Protein AF-A0A960EVG6-F1 (afdb_monomer_lite)

Sequence (74 aa):
MSAFPYADRFPVNRTLPEKGRPRDEIIAEMRMIAQEEDQAWEGGRVSGTMYCGDHDHYAFMNEVFGLYAHVNIL

pLDDT: mean 94.96, std 6.05, range [59.47, 98.44]

Secondary structure (DSSP, 8-state):
--S-TTTTTS---SS--SSPPPHHHHHHHHHHHHHHHHHHHHTS-STTS-SS--HHHHHHHHHHHHHHTT----

Radius of gyration: 16.34 Å; chains: 1; bounding box: 38×34×38 Å

Structure (mmCIF, N/CA/C/O backbone):
data_AF-A0A960EVG6-F1
#
_entry.id   AF-A0A960EVG6-F1
#
loop_
_atom_site.group_PDB
_atom_site.id
_atom_site.type_symbol
_atom_site.label_atom_id
_atom_site.label_alt_id
_atom_site.label_comp_id
_atom_site.label_asym_id
_atom_site.label_entity_id
_atom_site.label_seq_id
_atom_site.pdbx_PDB_ins_code
_atom_site.Cartn_x
_atom_site.Cartn_y
_atom_site.Cartn_z
_atom_site.occupancy
_atom_site.B_iso_or_equiv
_atom_site.auth_seq_id
_atom_site.auth_comp_id
_atom_site.auth_asym_id
_atom_site.auth_atom_id
_atom_site.pdbx_PDB_model_num
ATOM 1 N N . MET A 1 1 ? -9.317 20.513 -2.319 1.00 67.81 1 MET A N 1
ATOM 2 C CA . MET A 1 1 ? -9.540 19.104 -1.930 1.00 67.81 1 MET A CA 1
ATOM 3 C C . MET A 1 1 ? -9.420 19.006 -0.421 1.00 67.81 1 MET A C 1
ATOM 5 O O . MET A 1 1 ? -8.604 19.729 0.140 1.00 67.81 1 MET A O 1
ATOM 9 N N . SER A 1 2 ? -10.255 18.190 0.226 1.00 87.25 2 SER A N 1
ATOM 10 C CA . SER A 1 2 ? -10.085 17.880 1.652 1.00 87.25 2 SER A CA 1
ATOM 11 C C . SER A 1 2 ? -8.746 17.169 1.862 1.00 87.25 2 SER A C 1
ATOM 13 O O . SER A 1 2 ? -8.352 16.370 1.016 1.00 87.25 2 SER A O 1
ATOM 15 N N . ALA A 1 3 ? -8.073 17.428 2.985 1.00 93.44 3 ALA A N 1
ATOM 16 C CA . ALA A 1 3 ? -6.896 16.656 3.390 1.00 93.44 3 ALA A CA 1
ATOM 17 C C . ALA A 1 3 ? -7.247 15.200 3.763 1.00 93.44 3 ALA A C 1
ATOM 19 O O . ALA A 1 3 ? -6.363 14.356 3.844 1.00 93.44 3 ALA A O 1
ATOM 20 N N . PHE A 1 4 ? -8.536 14.906 3.969 1.00 95.00 4 PHE A N 1
ATOM 21 C CA . PHE A 1 4 ? -9.047 13.584 4.325 1.00 95.00 4 PHE A CA 1
ATOM 22 C C . PHE A 1 4 ? -10.111 13.133 3.308 1.00 95.00 4 PHE A C 1
ATOM 24 O O . PHE A 1 4 ? -11.303 13.166 3.618 1.00 95.00 4 PHE A O 1
ATOM 31 N N . PRO A 1 5 ? -9.721 12.750 2.077 1.00 95.88 5 PRO A N 1
ATOM 32 C CA . PRO A 1 5 ? -10.660 12.459 0.986 1.00 95.88 5 PRO A CA 1
ATOM 33 C C . PRO A 1 5 ? -11.548 11.224 1.221 1.00 95.88 5 PRO A C 1
ATOM 35 O O . PRO A 1 5 ? -12.568 11.076 0.553 1.00 95.88 5 PRO A O 1
ATOM 38 N N . TYR A 1 6 ? -11.203 10.368 2.188 1.00 96.88 6 TYR A N 1
ATOM 39 C CA . TYR A 1 6 ? -11.947 9.143 2.500 1.00 96.88 6 TYR A CA 1
ATOM 40 C C . TYR A 1 6 ? -12.693 9.176 3.842 1.00 96.88 6 TYR A C 1
ATOM 42 O O . TYR A 1 6 ? -13.361 8.203 4.186 1.00 96.88 6 TYR A O 1
ATOM 50 N N . ALA A 1 7 ? -12.606 10.273 4.606 1.00 95.75 7 ALA A N 1
ATOM 51 C CA . ALA A 1 7 ? -13.176 10.345 5.959 1.00 95.75 7 ALA A CA 1
ATOM 52 C C . ALA A 1 7 ? -14.707 10.193 5.998 1.00 95.75 7 ALA A C 1
ATOM 54 O O . ALA A 1 7 ? -15.243 9.744 7.006 1.00 95.75 7 ALA A O 1
ATOM 55 N N . ASP A 1 8 ? -15.392 10.523 4.900 1.00 95.50 8 ASP A N 1
ATOM 56 C CA . ASP A 1 8 ? -16.845 10.356 4.765 1.00 95.50 8 ASP A CA 1
ATOM 57 C C . ASP A 1 8 ? -17.240 8.967 4.226 1.00 95.50 8 ASP A C 1
ATOM 59 O O . ASP A 1 8 ? -18.421 8.631 4.169 1.00 95.50 8 ASP A O 1
ATOM 63 N N . ARG A 1 9 ? -16.260 8.157 3.805 1.00 95.06 9 ARG A N 1
ATOM 64 C CA . ARG A 1 9 ? -16.461 6.846 3.165 1.00 95.06 9 ARG A CA 1
ATOM 65 C C . ARG A 1 9 ? -16.079 5.679 4.067 1.00 95.06 9 ARG A C 1
ATOM 67 O O . ARG A 1 9 ? -16.672 4.610 3.942 1.00 95.06 9 ARG A O 1
ATOM 74 N N . PHE A 1 10 ? -15.124 5.882 4.973 1.00 95.31 10 PHE A N 1
ATOM 75 C CA . PHE A 1 10 ? -14.639 4.852 5.887 1.00 95.31 10 PHE A CA 1
ATOM 76 C C . PHE A 1 10 ? -14.588 5.339 7.341 1.00 95.31 10 PHE A C 1
ATOM 78 O O . PHE A 1 10 ? -14.462 6.541 7.591 1.00 95.31 10 PHE A O 1
ATOM 85 N N . PRO A 1 11 ? -14.662 4.426 8.329 1.00 92.19 11 PRO A N 1
ATOM 86 C CA . PRO A 1 11 ? -14.614 4.798 9.737 1.00 92.19 11 PRO A CA 1
ATOM 87 C C . PRO A 1 11 ? -13.295 5.472 10.135 1.00 92.19 11 PRO A C 1
ATOM 89 O O . PRO A 1 11 ? -12.211 4.903 10.006 1.00 92.19 11 PRO A O 1
ATOM 92 N N . VAL A 1 12 ? -13.394 6.656 10.742 1.00 94.69 12 VAL A N 1
ATOM 93 C CA . VAL A 1 12 ? -12.252 7.316 11.385 1.00 94.69 12 VAL A CA 1
ATOM 94 C C . VAL A 1 12 ? -12.024 6.703 12.770 1.00 94.69 12 VAL A C 1
ATOM 96 O O . VAL A 1 12 ? -12.722 7.020 13.735 1.00 94.69 12 VAL A O 1
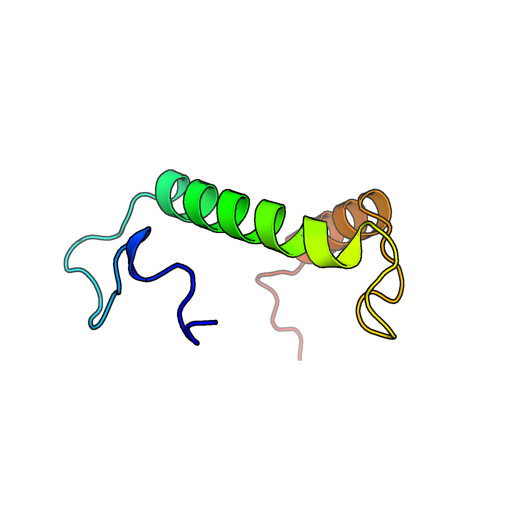ATOM 99 N N . ASN A 1 13 ? -11.022 5.831 12.882 1.00 94.38 13 ASN A N 1
ATOM 100 C CA . ASN A 1 13 ? -10.644 5.186 14.141 1.00 94.38 13 ASN A CA 1
ATOM 101 C C . ASN A 1 13 ? -9.834 6.155 15.024 1.00 94.38 13 ASN A C 1
ATOM 103 O O . ASN A 1 13 ? -8.622 6.282 14.868 1.00 94.38 13 ASN A O 1
ATOM 107 N N . ARG A 1 14 ? -10.499 6.858 15.953 1.00 96.44 14 ARG A N 1
ATOM 108 C CA . ARG A 1 14 ? -9.837 7.767 16.922 1.00 96.44 14 ARG A CA 1
ATOM 109 C C . ARG A 1 14 ? -9.251 7.051 18.1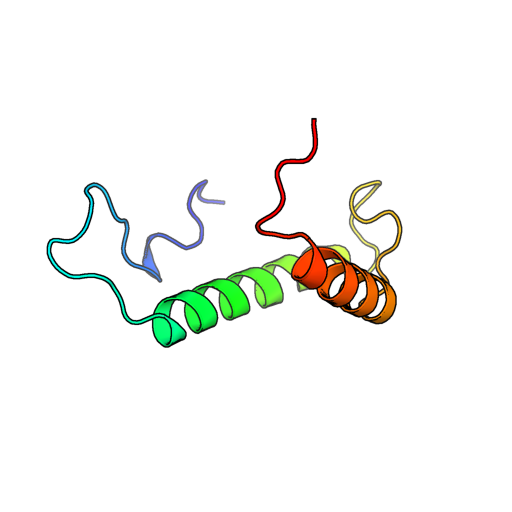41 1.00 96.44 14 ARG A C 1
ATOM 111 O O . ARG A 1 14 ? -8.440 7.621 18.863 1.00 96.44 14 ARG A O 1
ATOM 118 N N . THR A 1 15 ? -9.679 5.817 18.365 1.00 97.44 15 THR A N 1
ATOM 119 C CA . THR A 1 15 ? -9.189 4.903 19.397 1.00 97.44 15 THR A CA 1
ATOM 120 C C . THR A 1 15 ? -9.106 3.505 18.795 1.00 97.44 15 THR A C 1
ATOM 122 O O . THR A 1 15 ? -9.690 3.244 17.740 1.00 97.44 15 THR A O 1
ATOM 125 N N . LEU A 1 16 ? -8.405 2.590 19.465 1.00 96.44 16 LEU A N 1
ATOM 126 C CA . LEU A 1 16 ? -8.455 1.180 19.089 1.00 96.44 16 LEU A CA 1
ATOM 127 C C . LEU A 1 16 ? -9.891 0.656 19.296 1.00 96.44 16 LEU A C 1
ATOM 129 O O . LEU A 1 16 ? -10.472 0.928 20.352 1.00 96.44 16 LEU A O 1
ATOM 133 N N . PRO A 1 17 ? -10.484 -0.062 18.328 1.00 95.62 17 PRO A N 1
ATOM 134 C CA . PRO A 1 17 ? -11.790 -0.669 18.525 1.00 95.62 17 PRO A CA 1
ATOM 135 C C . PRO A 1 17 ? -11.703 -1.784 19.572 1.00 95.62 17 PRO A C 1
ATOM 137 O O . PRO A 1 17 ? -10.728 -2.533 19.620 1.00 95.62 17 PRO A O 1
ATOM 140 N N . GLU A 1 18 ? -12.748 -1.926 20.390 1.00 97.19 18 GLU A N 1
ATOM 141 C CA . GLU A 1 18 ? -12.816 -2.968 21.429 1.00 97.19 18 GLU A CA 1
ATOM 142 C C . GLU A 1 18 ? -12.734 -4.387 20.850 1.00 97.19 18 GLU A C 1
ATOM 144 O O . GLU A 1 18 ? -12.231 -5.307 21.493 1.00 97.19 18 GLU A O 1
ATOM 149 N N . LYS A 1 19 ? -13.231 -4.567 19.622 1.00 96.69 19 LYS A N 1
ATOM 150 C CA . LYS A 1 19 ? -13.147 -5.814 18.863 1.00 96.69 19 LYS A CA 1
ATOM 151 C C . LYS A 1 19 ? -12.325 -5.585 17.606 1.00 96.69 19 LYS A C 1
ATOM 153 O O . LYS A 1 19 ? -12.513 -4.590 16.908 1.00 96.69 19 LYS A O 1
ATOM 158 N N . GLY A 1 20 ? -11.444 -6.535 17.304 1.00 96.75 20 GLY A N 1
ATOM 159 C CA . GLY A 1 20 ? -10.686 -6.525 16.059 1.00 96.75 20 GLY A CA 1
ATOM 160 C C . GLY A 1 20 ? -11.622 -6.522 14.853 1.00 96.75 20 GLY A C 1
ATOM 161 O O . GLY A 1 20 ? -12.598 -7.274 14.816 1.00 96.75 20 GLY A O 1
ATOM 162 N N . ARG A 1 21 ? -11.317 -5.673 13.871 1.00 96.38 21 ARG A N 1
ATOM 163 C CA . ARG A 1 21 ? -12.032 -5.655 12.594 1.00 96.38 21 ARG A CA 1
ATOM 164 C C . ARG A 1 21 ? -11.739 -6.941 11.804 1.00 96.38 21 ARG A C 1
ATOM 166 O O . ARG A 1 21 ? -10.615 -7.453 11.889 1.00 96.38 21 ARG A O 1
ATOM 173 N N . PRO A 1 22 ? -12.700 -7.447 11.015 1.00 97.44 22 PRO A N 1
ATOM 174 C CA . PRO A 1 22 ? -12.450 -8.530 10.072 1.00 97.44 22 PRO A CA 1
ATOM 175 C C . PRO A 1 22 ? -11.327 -8.167 9.089 1.00 97.44 22 PRO A C 1
ATOM 177 O O . PRO A 1 22 ? -11.225 -7.034 8.615 1.00 97.44 22 PRO A O 1
ATOM 180 N N . ARG A 1 23 ? -10.431 -9.122 8.815 1.00 98.25 23 ARG A N 1
ATOM 181 C CA . ARG A 1 23 ? -9.247 -8.878 7.970 1.00 98.25 23 ARG A CA 1
ATOM 182 C C . ARG A 1 23 ? -9.627 -8.595 6.518 1.00 98.25 23 ARG A C 1
ATOM 184 O O . ARG A 1 23 ? -8.994 -7.772 5.871 1.00 98.25 23 ARG A O 1
ATOM 191 N N . ASP A 1 24 ? -10.641 -9.283 6.020 1.00 98.25 24 ASP A N 1
ATOM 192 C CA . ASP A 1 24 ? -11.217 -9.118 4.688 1.00 98.25 24 ASP A CA 1
ATOM 193 C C . ASP A 1 24 ? -11.819 -7.725 4.481 1.00 98.25 24 ASP A C 1
ATOM 195 O O . ASP A 1 24 ? -11.579 -7.126 3.435 1.00 98.25 24 ASP A O 1
ATOM 199 N N . GLU A 1 25 ? -12.498 -7.164 5.486 1.00 97.06 25 GLU A N 1
ATOM 200 C CA . GLU A 1 25 ? -12.984 -5.778 5.435 1.00 97.06 25 GLU A CA 1
ATOM 201 C C . GLU A 1 25 ? -11.834 -4.770 5.326 1.00 97.06 25 GLU A C 1
ATOM 203 O O . GLU A 1 25 ? -11.888 -3.860 4.499 1.00 97.06 25 GLU A O 1
ATOM 208 N N . ILE A 1 26 ? -10.773 -4.943 6.125 1.00 97.19 26 ILE A N 1
ATOM 209 C CA . ILE A 1 26 ? -9.585 -4.076 6.058 1.00 97.19 26 ILE A CA 1
ATOM 210 C C . ILE A 1 26 ? -8.940 -4.176 4.671 1.00 97.19 26 ILE A C 1
ATOM 212 O O . ILE A 1 26 ? -8.618 -3.161 4.060 1.00 97.19 26 ILE A O 1
ATOM 216 N N . ILE A 1 27 ? -8.756 -5.393 4.155 1.00 98.31 27 ILE A N 1
ATOM 217 C CA . ILE A 1 27 ? -8.140 -5.613 2.842 1.00 98.31 27 ILE A CA 1
ATOM 218 C C . ILE A 1 27 ? -8.997 -5.005 1.726 1.00 98.31 27 ILE A C 1
ATOM 220 O O . ILE A 1 27 ? -8.447 -4.403 0.806 1.00 98.31 27 ILE A O 1
ATOM 224 N N . ALA A 1 28 ? -10.323 -5.139 1.790 1.00 97.94 28 ALA A N 1
ATOM 225 C CA . ALA A 1 28 ? -11.231 -4.559 0.804 1.00 97.94 28 ALA A CA 1
ATOM 226 C C . ALA A 1 28 ? -11.164 -3.023 0.793 1.00 97.94 28 ALA A C 1
ATOM 228 O O . ALA A 1 28 ? -11.081 -2.427 -0.280 1.00 97.94 28 ALA A O 1
ATOM 229 N N . GLU A 1 29 ? -11.131 -2.396 1.973 1.00 97.94 29 GLU A N 1
ATOM 230 C CA . GLU A 1 29 ? -10.949 -0.948 2.126 1.00 97.94 29 GLU A CA 1
ATOM 231 C C . GLU A 1 29 ? -9.617 -0.483 1.515 1.00 97.94 29 GLU A C 1
ATOM 233 O O . GLU A 1 29 ? -9.603 0.416 0.676 1.00 97.94 29 GLU A O 1
ATOM 238 N N . MET A 1 30 ? -8.504 -1.146 1.857 1.00 98.25 30 MET A N 1
ATOM 239 C CA . MET A 1 30 ? -7.179 -0.803 1.321 1.00 98.25 30 MET A CA 1
ATOM 240 C C . MET A 1 30 ? -7.094 -0.985 -0.198 1.00 98.25 30 MET A C 1
ATOM 242 O O . MET A 1 30 ? -6.503 -0.151 -0.878 1.00 98.25 30 MET A O 1
ATOM 246 N N . ARG A 1 31 ? -7.709 -2.040 -0.751 1.00 98.19 31 ARG A N 1
ATOM 247 C CA . ARG A 1 31 ? -7.752 -2.267 -2.205 1.00 98.19 31 ARG A CA 1
ATOM 248 C C . ARG A 1 31 ? -8.505 -1.166 -2.938 1.00 98.19 31 ARG A C 1
ATOM 250 O O . ARG A 1 31 ? -8.039 -0.735 -3.984 1.00 98.19 31 ARG A O 1
ATOM 257 N N . MET A 1 32 ? -9.641 -0.719 -2.401 1.00 98.06 32 MET A N 1
ATOM 258 C CA . MET A 1 32 ? -10.420 0.360 -3.010 1.00 98.06 32 MET A CA 1
ATOM 259 C C . MET A 1 32 ? -9.616 1.661 -3.061 1.00 98.06 32 MET A C 1
ATOM 261 O O . MET A 1 32 ? -9.568 2.303 -4.104 1.00 98.06 32 MET A O 1
ATOM 265 N N . ILE A 1 33 ? -8.959 2.019 -1.954 1.00 98.06 33 ILE A N 1
ATOM 266 C CA . ILE A 1 33 ? -8.136 3.231 -1.879 1.00 98.06 33 ILE A CA 1
ATOM 267 C C . ILE A 1 33 ? -6.960 3.144 -2.859 1.00 98.06 33 ILE A C 1
ATOM 269 O O . ILE A 1 33 ? -6.785 4.049 -3.668 1.00 98.06 33 ILE A O 1
ATOM 273 N N . ALA A 1 34 ? -6.209 2.038 -2.849 1.00 98.00 34 ALA A N 1
ATOM 274 C CA . ALA A 1 34 ? -5.067 1.856 -3.745 1.00 98.00 34 ALA A CA 1
ATOM 275 C C . ALA A 1 34 ? -5.468 1.964 -5.227 1.00 98.00 34 ALA A C 1
ATOM 277 O O . ALA A 1 34 ? -4.840 2.697 -5.981 1.00 98.00 34 ALA A O 1
ATOM 278 N N . GLN A 1 35 ? -6.567 1.315 -5.630 1.00 97.50 35 GLN A N 1
ATOM 279 C CA . GLN A 1 35 ? -7.066 1.373 -7.010 1.00 97.50 35 GLN A CA 1
ATOM 280 C C . GLN A 1 35 ? -7.475 2.782 -7.452 1.00 97.50 35 GLN A C 1
ATOM 282 O O . GLN A 1 35 ? -7.321 3.126 -8.621 1.00 97.50 35 GLN A O 1
ATOM 287 N N . GLU A 1 36 ? -8.042 3.592 -6.557 1.00 97.31 36 GLU A N 1
ATOM 288 C CA . GLU A 1 36 ? -8.403 4.977 -6.874 1.00 97.31 36 GLU A CA 1
ATOM 289 C C . GLU A 1 36 ? -7.173 5.882 -6.977 1.00 97.31 36 GLU A C 1
ATOM 291 O O . GLU A 1 36 ? -7.119 6.753 -7.845 1.00 97.31 36 GLU A O 1
ATOM 296 N N . GLU A 1 37 ? -6.178 5.669 -6.119 1.00 96.94 37 GLU A N 1
ATOM 297 C CA . GLU A 1 37 ? -4.939 6.447 -6.119 1.00 96.94 37 GLU A CA 1
ATOM 298 C C . GLU A 1 37 ? -4.033 6.089 -7.302 1.00 96.94 37 GLU A C 1
ATOM 300 O O . GLU A 1 37 ? -3.405 6.983 -7.879 1.00 96.94 37 GLU A O 1
ATOM 305 N N . ASP A 1 38 ? -4.032 4.826 -7.735 1.00 97.69 38 ASP A N 1
ATOM 306 C CA . ASP A 1 38 ? -3.222 4.374 -8.865 1.00 97.69 38 ASP A CA 1
ATOM 307 C C . ASP A 1 38 ? -3.601 5.070 -10.181 1.00 97.69 38 ASP A C 1
ATOM 309 O O . ASP A 1 38 ? -2.733 5.495 -10.953 1.00 97.69 38 ASP A O 1
ATOM 313 N N . GLN A 1 39 ? -4.892 5.353 -10.377 1.00 95.81 39 GLN A N 1
ATOM 314 C CA . GLN A 1 39 ? -5.407 6.065 -11.555 1.00 95.81 39 GLN A CA 1
ATOM 315 C C . GLN A 1 39 ? -4.755 7.439 -11.774 1.00 95.81 39 GLN A C 1
ATOM 317 O O . GLN A 1 39 ? -4.723 7.950 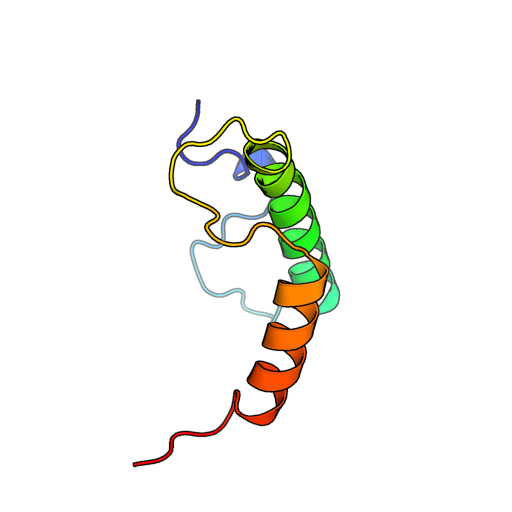-12.904 1.00 95.81 39 GLN A O 1
ATOM 322 N N . ALA A 1 40 ? -4.246 8.068 -10.709 1.00 94.38 40 ALA A N 1
ATOM 323 C CA . ALA A 1 40 ? -3.572 9.353 -10.810 1.00 94.38 40 ALA A CA 1
ATOM 324 C C . ALA A 1 40 ? -2.263 9.245 -11.608 1.00 94.38 40 ALA A C 1
ATOM 326 O O . ALA A 1 40 ? -1.974 10.124 -12.427 1.00 94.38 40 ALA A O 1
ATOM 327 N N . TRP A 1 41 ? -1.487 8.176 -11.399 1.00 95.50 41 TRP A N 1
ATOM 328 C CA . TRP A 1 41 ? -0.152 8.018 -11.979 1.00 95.50 41 TRP A CA 1
ATOM 329 C C . TRP A 1 41 ? -0.107 7.087 -13.190 1.00 95.50 41 TRP A C 1
ATOM 331 O O . TRP A 1 41 ? 0.721 7.324 -14.068 1.00 95.50 41 TRP A O 1
ATOM 341 N N . GLU A 1 42 ? -1.012 6.113 -13.306 1.00 96.00 42 GLU A N 1
ATOM 342 C CA . GLU A 1 42 ? -1.028 5.128 -14.406 1.00 96.00 42 GLU A C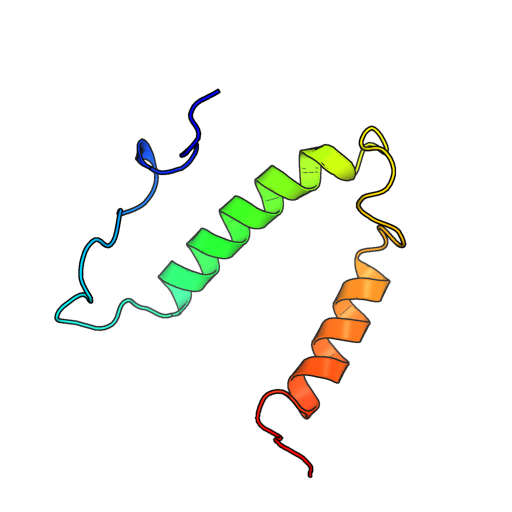A 1
ATOM 343 C C . GLU A 1 42 ? -1.114 5.774 -15.798 1.00 96.00 42 GLU A C 1
ATOM 345 O O . GLU A 1 42 ? -0.621 5.239 -16.787 1.00 96.00 42 GLU A O 1
ATOM 350 N N . GLY A 1 43 ? -1.683 6.979 -15.884 1.00 94.00 43 GLY A N 1
ATOM 351 C CA . GLY A 1 43 ? -1.717 7.763 -17.120 1.00 94.00 43 GLY A CA 1
ATOM 352 C C . GLY A 1 43 ? -0.419 8.508 -17.464 1.00 94.00 43 GLY A C 1
ATOM 353 O O . GLY A 1 43 ? -0.442 9.329 -18.378 1.00 94.00 43 GLY A O 1
ATOM 354 N N . GLY A 1 44 ? 0.672 8.330 -16.710 1.00 92.88 44 GLY A N 1
ATOM 355 C CA . GLY A 1 44 ? 1.964 8.992 -16.948 1.00 92.88 44 GLY A CA 1
ATOM 356 C C . GLY A 1 44 ? 1.965 10.506 -16.695 1.00 92.88 44 GLY A C 1
ATOM 357 O O . GLY A 1 44 ? 2.813 11.229 -17.211 1.00 92.88 44 GLY A O 1
ATOM 358 N N . ARG A 1 45 ? 0.992 11.012 -15.927 1.00 91.56 45 ARG A N 1
ATOM 359 C CA . ARG A 1 45 ? 0.769 12.455 -15.696 1.00 91.56 45 ARG A CA 1
ATOM 360 C C . ARG A 1 45 ? 1.410 12.984 -14.414 1.00 91.56 45 ARG A C 1
ATOM 362 O O . ARG A 1 45 ? 1.268 14.165 -14.103 1.00 91.56 45 ARG A O 1
ATOM 369 N N . VAL A 1 46 ? 2.104 12.126 -13.671 1.00 94.69 46 VAL A N 1
ATOM 370 C CA . VAL A 1 46 ? 2.722 12.470 -12.389 1.00 94.69 46 VAL A CA 1
ATOM 371 C C . VAL A 1 46 ? 4.238 12.438 -12.544 1.00 94.69 46 VAL A C 1
ATOM 373 O O . VAL A 1 46 ? 4.823 11.419 -12.895 1.00 94.69 46 VAL A O 1
ATOM 376 N N . SER A 1 47 ? 4.877 13.582 -12.310 1.00 94.38 47 SER A N 1
ATOM 377 C CA . SER A 1 47 ? 6.323 13.735 -12.464 1.00 94.38 47 SER A CA 1
ATOM 378 C C . SER A 1 47 ? 7.077 13.103 -11.294 1.00 94.38 47 SER A C 1
ATOM 380 O O . SER A 1 47 ? 6.911 13.538 -10.157 1.00 94.38 47 SER A O 1
ATOM 382 N N . GLY A 1 48 ? 7.975 12.157 -11.585 1.00 92.44 48 GLY A N 1
ATOM 383 C CA . GLY A 1 48 ? 9.024 11.717 -10.657 1.00 92.44 48 GLY A CA 1
ATOM 384 C C . GLY A 1 48 ? 8.556 10.942 -9.422 1.00 92.44 48 GLY A C 1
ATOM 385 O O . GLY A 1 48 ? 9.247 10.979 -8.410 1.00 92.44 48 GLY A O 1
ATOM 386 N N . THR A 1 49 ? 7.402 10.272 -9.475 1.00 93.31 49 THR A N 1
ATOM 387 C CA . THR A 1 49 ? 6.848 9.520 -8.333 1.00 93.31 49 THR A CA 1
ATOM 388 C C . THR A 1 49 ? 7.005 8.012 -8.495 1.00 93.31 49 THR A C 1
ATOM 390 O O . THR A 1 49 ? 7.684 7.372 -7.696 1.00 93.31 49 THR A O 1
ATOM 393 N N . MET A 1 50 ? 6.423 7.439 -9.549 1.00 96.31 50 MET A N 1
ATOM 394 C CA . MET A 1 50 ? 6.526 6.012 -9.852 1.00 96.31 50 MET A CA 1
ATOM 395 C C . MET A 1 50 ? 7.673 5.788 -10.835 1.00 96.31 50 MET A C 1
ATOM 397 O O . MET A 1 50 ? 7.529 5.997 -12.034 1.00 96.31 50 MET A O 1
ATOM 401 N N . TYR A 1 51 ? 8.838 5.397 -10.313 1.00 94.88 51 TYR A N 1
ATOM 402 C CA . TYR A 1 51 ? 10.052 5.210 -11.119 1.00 94.88 51 TYR A CA 1
ATOM 403 C C . TYR A 1 51 ? 10.007 3.973 -12.021 1.00 94.88 51 TYR A C 1
ATOM 405 O O . TYR A 1 51 ? 10.638 3.969 -13.074 1.00 94.88 51 TYR A O 1
ATOM 413 N N . CYS A 1 52 ? 9.294 2.928 -11.597 1.00 95.19 52 CYS A N 1
ATOM 414 C CA . CYS A 1 52 ? 9.070 1.736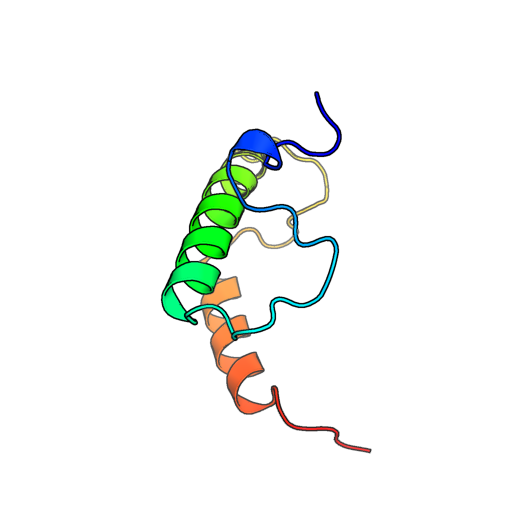 -12.408 1.00 95.19 52 CYS A CA 1
ATOM 415 C C . CYS A 1 52 ? 7.705 1.822 -13.100 1.00 95.19 52 CYS A C 1
ATOM 417 O O . CYS A 1 52 ? 7.651 1.925 -14.320 1.00 95.19 52 CYS A O 1
ATOM 419 N N . GLY A 1 53 ? 6.617 1.835 -12.321 1.00 94.69 53 GLY A N 1
ATOM 420 C CA . GLY A 1 53 ? 5.252 1.922 -12.852 1.00 94.69 53 GLY A CA 1
ATOM 421 C C . GLY A 1 53 ? 4.714 0.622 -13.464 1.00 94.69 53 GLY A C 1
ATOM 422 O O . GLY A 1 53 ? 3.581 0.611 -13.931 1.00 94.69 53 GLY A O 1
ATOM 423 N N . ASP A 1 54 ? 5.492 -0.465 -13.451 1.00 96.94 54 ASP A N 1
ATOM 424 C CA . ASP A 1 54 ? 5.065 -1.785 -13.919 1.00 96.94 54 ASP A CA 1
ATOM 425 C C . ASP A 1 54 ? 4.478 -2.610 -12.763 1.00 96.94 54 ASP A C 1
ATOM 427 O O . ASP A 1 54 ? 5.172 -2.964 -11.804 1.00 96.94 54 ASP A O 1
ATOM 431 N N . HIS A 1 55 ? 3.187 -2.928 -12.867 1.00 97.06 55 HIS A N 1
ATOM 432 C CA . HIS A 1 55 ? 2.467 -3.732 -11.880 1.00 97.06 55 HIS A CA 1
ATOM 433 C C . HIS A 1 55 ? 3.008 -5.161 -11.753 1.00 97.06 55 HIS A C 1
ATOM 435 O O . HIS A 1 55 ? 3.029 -5.685 -10.637 1.00 97.06 55 HIS A O 1
ATOM 441 N N . ASP A 1 56 ? 3.517 -5.773 -12.827 1.00 98.31 56 ASP A N 1
ATOM 442 C CA . ASP A 1 56 ? 4.098 -7.123 -12.764 1.00 98.31 56 ASP A CA 1
ATOM 443 C C . ASP A 1 56 ? 5.410 -7.111 -11.967 1.00 98.31 56 ASP A C 1
ATOM 445 O O . ASP A 1 56 ? 5.679 -8.005 -11.156 1.00 98.31 56 ASP A O 1
ATOM 449 N N . HIS A 1 57 ? 6.202 -6.047 -12.122 1.00 98.31 57 HIS A N 1
ATOM 450 C CA . HIS A 1 57 ? 7.403 -5.838 -11.320 1.00 98.31 57 HIS A CA 1
ATOM 451 C C . HIS A 1 57 ? 7.070 -5.682 -9.828 1.00 98.31 57 HIS A C 1
ATOM 453 O O . HIS A 1 57 ? 7.714 -6.305 -8.978 1.00 98.31 57 HIS A O 1
ATOM 459 N N . TYR A 1 58 ? 6.041 -4.899 -9.490 1.00 97.75 58 TYR A N 1
ATOM 460 C CA . TYR A 1 58 ? 5.589 -4.750 -8.104 1.00 97.75 58 TYR A CA 1
ATOM 461 C C . TYR A 1 58 ? 5.018 -6.052 -7.527 1.00 97.75 58 TYR A C 1
ATOM 463 O O . TYR A 1 58 ? 5.285 -6.369 -6.366 1.00 97.75 58 TYR A O 1
ATOM 471 N N . ALA A 1 59 ? 4.289 -6.839 -8.323 1.00 98.25 59 ALA A N 1
ATOM 472 C CA . ALA A 1 59 ? 3.784 -8.147 -7.911 1.00 98.25 59 ALA A CA 1
ATOM 473 C C . ALA A 1 59 ? 4.929 -9.102 -7.538 1.00 98.25 59 ALA A C 1
ATOM 475 O O . ALA A 1 59 ? 4.907 -9.688 -6.454 1.00 98.25 59 ALA A O 1
ATOM 476 N N . PHE A 1 60 ? 5.968 -9.177 -8.377 1.00 98.44 60 PHE A N 1
ATOM 477 C CA . PHE A 1 60 ? 7.181 -9.942 -8.084 1.00 98.44 60 PHE A CA 1
ATOM 478 C C . PHE A 1 60 ? 7.858 -9.480 -6.783 1.00 98.44 60 PHE A C 1
ATOM 480 O O . PHE A 1 60 ? 8.183 -10.301 -5.924 1.00 98.44 60 PHE A O 1
ATOM 487 N N . MET A 1 61 ? 8.040 -8.168 -6.593 1.00 98.38 61 MET A N 1
ATOM 488 C CA . MET A 1 61 ? 8.662 -7.644 -5.371 1.00 98.38 61 MET A CA 1
ATOM 489 C C . MET A 1 61 ? 7.855 -7.967 -4.109 1.00 98.38 61 MET A C 1
ATOM 491 O O . MET A 1 61 ? 8.444 -8.302 -3.081 1.00 98.38 61 MET A O 1
ATOM 495 N N . ASN A 1 62 ? 6.524 -7.902 -4.177 1.00 97.88 62 ASN A N 1
ATOM 496 C CA . ASN A 1 62 ? 5.649 -8.241 -3.055 1.00 97.88 62 ASN A CA 1
ATOM 497 C C . ASN A 1 62 ? 5.758 -9.721 -2.664 1.00 97.88 62 ASN A C 1
ATOM 499 O O . ASN A 1 62 ? 5.771 -10.040 -1.473 1.00 97.88 62 ASN A O 1
ATOM 503 N N . GLU A 1 63 ? 5.874 -10.619 -3.646 1.00 98.44 63 GLU A N 1
ATOM 504 C CA . GLU A 1 63 ? 6.092 -12.046 -3.398 1.00 98.44 63 GLU A CA 1
ATOM 505 C C . GLU A 1 63 ? 7.422 -12.283 -2.670 1.00 98.44 63 GLU A C 1
ATOM 507 O O . GLU A 1 63 ? 7.450 -12.943 -1.629 1.00 98.44 63 GLU A O 1
ATOM 512 N N . VAL A 1 64 ? 8.509 -11.667 -3.150 1.00 98.00 64 VAL A N 1
ATOM 513 C CA . VAL A 1 64 ? 9.832 -11.759 -2.513 1.00 98.00 64 VAL A CA 1
ATOM 514 C C . VAL A 1 64 ? 9.811 -11.168 -1.101 1.00 98.00 64 VAL A C 1
ATOM 516 O O . VAL A 1 64 ? 10.328 -11.787 -0.171 1.00 98.00 64 VAL A O 1
ATOM 519 N N . PHE A 1 65 ? 9.186 -10.003 -0.908 1.00 97.31 65 PHE A N 1
ATOM 520 C CA . PHE A 1 65 ? 9.059 -9.370 0.407 1.00 97.31 65 PHE A CA 1
ATOM 521 C C . PHE A 1 65 ? 8.312 -10.266 1.404 1.00 97.31 65 PHE A C 1
ATOM 523 O O . PHE A 1 65 ? 8.734 -10.400 2.555 1.00 97.31 65 PHE A O 1
ATOM 530 N N . GLY A 1 66 ? 7.242 -10.935 0.962 1.00 97.31 66 GLY A N 1
ATOM 531 C CA . GLY A 1 66 ? 6.454 -11.845 1.793 1.00 97.31 66 GLY A CA 1
ATOM 532 C C . GLY A 1 66 ? 7.276 -12.969 2.437 1.00 97.31 66 GLY A C 1
ATOM 533 O O . GLY A 1 66 ? 6.978 -13.366 3.565 1.00 97.31 66 GLY A O 1
ATOM 534 N N . LEU A 1 67 ? 8.351 -13.427 1.783 1.00 97.06 67 LEU A N 1
ATOM 535 C CA . LEU A 1 67 ? 9.252 -14.461 2.313 1.00 97.06 67 LEU A CA 1
ATOM 536 C C . LEU A 1 67 ? 10.014 -14.006 3.568 1.00 97.06 67 LEU A C 1
ATOM 538 O O . LEU A 1 67 ? 10.347 -14.830 4.420 1.00 97.06 67 LEU A O 1
ATOM 542 N N . TYR A 1 68 ? 10.264 -12.701 3.701 1.00 96.62 68 TYR A N 1
ATOM 543 C CA . TYR A 1 68 ? 11.122 -12.127 4.741 1.00 96.62 68 TYR A CA 1
ATOM 544 C C . TYR A 1 68 ? 10.395 -11.151 5.674 1.00 96.62 68 TYR A C 1
ATOM 546 O O . TYR A 1 68 ? 11.012 -10.619 6.590 1.00 96.62 68 TYR A O 1
ATOM 554 N N . ALA A 1 69 ? 9.085 -10.946 5.509 1.00 95.94 69 ALA A N 1
ATOM 555 C CA . ALA A 1 69 ? 8.318 -9.922 6.231 1.00 95.94 69 ALA A CA 1
ATOM 556 C C . ALA A 1 69 ? 8.343 -10.037 7.774 1.00 95.94 69 ALA A C 1
ATOM 558 O O . ALA A 1 69 ? 8.018 -9.080 8.471 1.00 95.94 69 ALA A O 1
ATOM 559 N N . HIS A 1 70 ? 8.706 -11.203 8.314 1.00 94.25 70 HIS A N 1
ATOM 560 C CA . HIS A 1 70 ? 8.792 -11.485 9.752 1.00 94.25 70 HIS A CA 1
ATOM 561 C C . HIS A 1 70 ? 10.235 -11.508 10.283 1.00 94.25 70 HIS A C 1
ATOM 563 O O . HIS A 1 70 ? 10.451 -11.712 11.479 1.00 94.25 70 HIS A O 1
ATOM 569 N N . VAL A 1 71 ? 11.224 -11.359 9.400 1.00 94.75 71 VAL A N 1
ATOM 570 C CA . VAL A 1 71 ? 12.640 -11.508 9.724 1.00 94.75 71 VAL A CA 1
ATOM 571 C C . VAL A 1 71 ? 13.214 -10.158 10.150 1.00 94.75 71 VAL A C 1
ATOM 573 O O . VAL A 1 71 ? 13.198 -9.198 9.388 1.00 94.75 71 VAL A O 1
ATOM 576 N N . ASN A 1 72 ? 13.792 -10.110 11.351 1.00 87.50 72 ASN A N 1
ATOM 577 C CA . ASN A 1 72 ? 14.771 -9.094 11.733 1.00 87.50 72 ASN A CA 1
ATOM 578 C C . ASN A 1 72 ? 16.146 -9.772 11.773 1.00 87.50 72 ASN A C 1
ATOM 580 O O . ASN A 1 72 ? 16.400 -10.563 12.684 1.00 87.50 72 A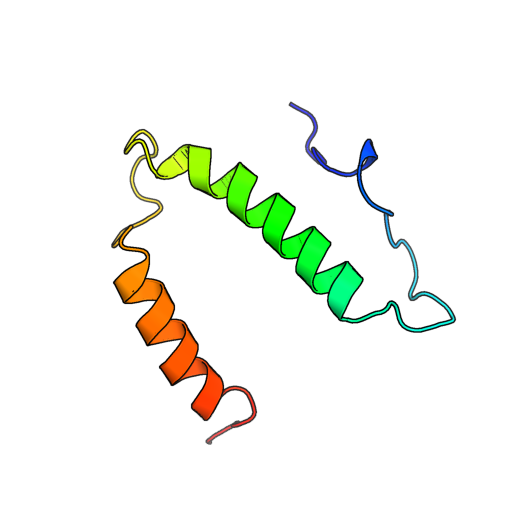SN A O 1
ATOM 584 N N . ILE A 1 73 ? 16.989 -9.536 10.765 1.00 78.81 73 ILE A N 1
ATOM 585 C CA . ILE A 1 73 ? 18.322 -10.142 10.689 1.00 78.81 73 ILE A CA 1
ATOM 586 C C . ILE A 1 73 ? 19.392 -9.063 10.918 1.00 78.81 73 ILE A C 1
ATOM 588 O O . ILE A 1 73 ? 19.531 -8.148 10.111 1.00 78.81 73 ILE A O 1
ATOM 592 N N . LEU A 1 74 ? 20.117 -9.246 12.033 1.00 59.47 74 LEU A N 1
ATOM 593 C CA . LEU A 1 74 ? 21.189 -8.429 12.635 1.00 59.47 74 LEU A CA 1
ATOM 594 C C . LEU A 1 74 ? 20.768 -7.087 13.258 1.00 59.47 74 LEU A C 1
ATOM 596 O O . LEU A 1 74 ? 20.673 -6.073 12.538 1.00 59.47 74 LEU A O 1
#

Foldseek 3Di:
DDPCPCPVPDPDPPDDDPDDDDPVVVVVVVVVVCVVVLVVPLVVPDPPDDPPSDPVVVVVVVVVCVVCVPDDDD